Protein AF-A0A1M7NRG1-F1 (afdb_monomer)

Radius of gyration: 15.25 Å; Cα contacts (8 Å, |Δi|>4): 86; chains: 1; bounding box: 36×25×45 Å

Secondary structure (DSSP, 8-state):
-HHHHHHHHHHHHHHHHHHHHH-TTS-HHHHHHHHHHHHHHHHHHHHHHHS-S-HHHHHHHHHHHHHHHHHHHHHHHT--S-STT-HHHHHHHHHHHHHHHHHHHHHHHHHH-

Foldseek 3Di:
DLVVLVVVLVVVLVVLVVVCVVDPLQDPQLSVQLSVLSVLLSVLLNVLVVDPFDPVLSVVLNVVSVVLSVVLNVLSSPFDPDPPPTPSVVVSVVSSVVSVVSSVVSNVVRVVD

Sequence (113 aa):
MKNLTLVIGGIVLLLNLVIGLIFSSYKPFNVGLNSGVIIVNTLMLYILGASQIKDGFKISLSFLFLIAAVIEFILAFFVPDTWENNVALTMLILLFAGQVILYVIVYFVSKIS

pLDDT: mean 93.41, std 5.68, range [60.81, 97.94]

Mean predicted aligned error: 3.44 Å

Organism: Xylanibacter ruminicola (NCBI:txid839)

Solvent-accessible surface area (backbone atoms only — not comparable to full-atom values): 6138 Å² total; per-residue (Å²): 110,42,70,56,39,53,53,52,38,50,52,53,42,52,50,50,52,53,49,37,74,70,36,87,85,46,42,70,66,31,42,52,46,31,45,48,48,44,51,52,47,32,49,51,50,27,50,54,60,64,48,92,51,48,66,72,61,43,54,55,50,47,53,53,49,51,53,50,44,52,54,41,40,54,42,31,63,68,41,68,100,54,83,73,94,36,65,53,59,53,51,44,54,51,52,53,50,48,52,52,51,51,51,53,52,48,48,55,51,49,72,77,105

Nearest PDB structures (foldseek):
  3f29-assembly1_B  TM=4.891E-01  e=3.184E+00  Thioalkalivibrio nitratireducens
  3sxq-assembly1_A  TM=5.293E-01  e=5.386E+00  Thioalkalivibrio paradoxus
  2ot4-assembly1_A  TM=4.990E-01  e=4.022E+00  Thioalkalivibrio nitratireducens
  4yxd-assembly1_D  TM=3.809E-01  e=5.710E+00  Sus scrofa

Structure (mmCIF, N/CA/C/O backbone):
data_AF-A0A1M7NRG1-F1
#
_entry.id   AF-A0A1M7NRG1-F1
#
loop_
_atom_site.group_PDB
_atom_site.id
_atom_site.type_symbol
_atom_site.label_atom_id
_atom_site.label_alt_id
_atom_site.label_comp_id
_atom_site.label_asym_id
_atom_site.label_entity_id
_atom_site.label_seq_id
_atom_site.pdbx_PDB_ins_code
_atom_site.Cartn_x
_atom_site.Cartn_y
_atom_site.Cartn_z
_atom_site.occupancy
_atom_site.B_iso_or_equiv
_atom_site.auth_seq_id
_atom_site.auth_comp_id
_atom_site.auth_asym_id
_atom_site.auth_atom_id
_atom_site.pdbx_PDB_model_num
ATOM 1 N N . MET A 1 1 ? -15.484 -10.726 7.737 1.00 60.81 1 MET A N 1
ATOM 2 C CA . MET A 1 1 ? -14.767 -9.759 6.872 1.00 60.81 1 MET A CA 1
ATOM 3 C C . MET A 1 1 ? -13.270 -10.044 6.776 1.00 60.81 1 MET A C 1
ATOM 5 O O . MET A 1 1 ? -12.787 -10.156 5.665 1.00 60.81 1 MET A O 1
ATOM 9 N N . LYS A 1 2 ? -12.555 -10.255 7.893 1.00 67.62 2 LYS A N 1
ATOM 10 C CA . LYS A 1 2 ? -11.087 -10.445 7.936 1.00 67.62 2 LYS A CA 1
ATOM 11 C C . LYS A 1 2 ? -10.545 -11.474 6.918 1.00 67.62 2 LYS A C 1
ATOM 13 O O . LYS A 1 2 ? -9.732 -11.135 6.070 1.00 67.62 2 LYS A O 1
ATOM 18 N N . ASN A 1 3 ? -11.065 -12.704 6.931 1.00 79.12 3 ASN A N 1
ATOM 19 C CA . ASN A 1 3 ? -10.590 -13.763 6.026 1.00 79.12 3 ASN A CA 1
ATOM 20 C C . ASN A 1 3 ? -10.923 -13.488 4.550 1.00 79.12 3 ASN A C 1
ATOM 22 O O . ASN A 1 3 ? -10.149 -13.845 3.672 1.00 79.12 3 ASN A O 1
ATOM 26 N N . LEU A 1 4 ? -12.048 -12.816 4.279 1.00 88.88 4 LEU A N 1
ATOM 27 C CA . LEU A 1 4 ? -12.446 -12.449 2.920 1.00 88.88 4 LEU A CA 1
ATOM 28 C C . LEU A 1 4 ? -11.469 -11.433 2.314 1.00 88.88 4 LEU A C 1
ATOM 30 O O . LEU A 1 4 ? -11.114 -11.566 1.149 1.00 88.88 4 LEU A O 1
ATOM 34 N N . THR A 1 5 ? -10.984 -10.472 3.109 1.00 92.38 5 THR A N 1
ATOM 35 C CA . THR A 1 5 ? -9.973 -9.498 2.669 1.00 92.38 5 THR A CA 1
ATOM 36 C C . THR A 1 5 ? -8.698 -10.189 2.189 1.00 92.38 5 THR A C 1
ATOM 38 O O . THR A 1 5 ? -8.190 -9.845 1.128 1.00 92.38 5 THR A O 1
ATOM 41 N N . LEU A 1 6 ? -8.212 -11.197 2.923 1.00 93.88 6 LEU A N 1
ATOM 42 C CA . LEU A 1 6 ? -7.020 -11.956 2.526 1.00 93.88 6 LEU A CA 1
ATOM 43 C C . LEU A 1 6 ? -7.248 -12.757 1.242 1.00 93.88 6 LEU A C 1
ATOM 45 O O . LEU A 1 6 ? -6.375 -12.781 0.380 1.00 93.88 6 LEU A O 1
ATOM 49 N N . VAL A 1 7 ? -8.421 -13.379 1.093 1.00 95.56 7 VAL A N 1
ATOM 50 C CA . VAL A 1 7 ? -8.777 -14.115 -0.131 1.00 95.56 7 VAL A CA 1
ATOM 51 C C . VAL A 1 7 ? -8.820 -13.173 -1.335 1.00 95.56 7 VAL A C 1
ATOM 53 O O . VAL A 1 7 ? -8.204 -13.469 -2.355 1.00 95.56 7 VAL A O 1
ATOM 56 N N . ILE A 1 8 ? -9.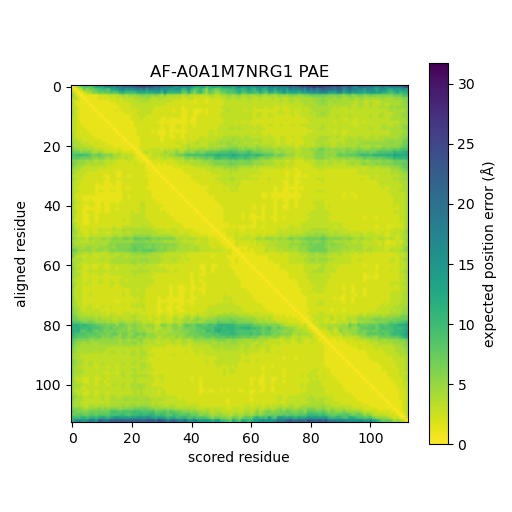487 -12.021 -1.212 1.00 94.31 8 ILE A N 1
ATOM 57 C CA . ILE A 1 8 ? -9.558 -11.017 -2.284 1.00 94.31 8 ILE A CA 1
ATOM 58 C C . ILE A 1 8 ? -8.159 -10.501 -2.625 1.00 94.31 8 ILE A C 1
ATOM 60 O O . ILE A 1 8 ? -7.793 -10.485 -3.796 1.00 94.31 8 ILE A O 1
ATOM 64 N N . GLY A 1 9 ? -7.356 -10.136 -1.624 1.00 95.19 9 GLY A N 1
ATOM 65 C CA . GLY A 1 9 ? -5.985 -9.676 -1.843 1.00 95.19 9 GLY A CA 1
ATOM 66 C C . GLY A 1 9 ? -5.110 -10.730 -2.523 1.00 95.19 9 GLY A C 1
ATOM 67 O O . GLY A 1 9 ? -4.365 -10.403 -3.442 1.00 95.19 9 GLY A O 1
ATOM 68 N N . GLY A 1 10 ? -5.259 -12.004 -2.150 1.00 96.69 10 GLY A N 1
ATOM 69 C CA . GLY A 1 10 ? -4.588 -13.123 -2.814 1.00 96.69 10 GLY A CA 1
ATOM 70 C C . GLY A 1 10 ? -4.996 -13.274 -4.281 1.00 96.69 10 GLY A C 1
ATOM 71 O O . GLY A 1 10 ? -4.133 -13.429 -5.140 1.00 96.69 10 GLY A O 1
ATOM 72 N N . ILE A 1 11 ? -6.292 -13.162 -4.589 1.00 97.62 11 ILE A N 1
ATOM 73 C CA . ILE A 1 11 ? -6.790 -13.184 -5.974 1.00 97.62 11 ILE A CA 1
ATOM 74 C C . ILE A 1 11 ? -6.203 -12.013 -6.771 1.00 97.62 11 ILE A C 1
ATOM 76 O O . ILE A 1 11 ? -5.680 -12.226 -7.862 1.00 97.62 11 ILE A O 1
ATOM 80 N N . VAL A 1 12 ? -6.239 -10.792 -6.231 1.00 97.00 12 VAL A N 1
ATOM 81 C CA . VAL A 1 12 ? -5.697 -9.598 -6.903 1.00 97.00 12 VAL A CA 1
ATOM 82 C C . VAL A 1 12 ? -4.186 -9.721 -7.120 1.00 97.00 12 VAL A C 1
ATOM 84 O O . VAL A 1 12 ? -3.695 -9.369 -8.191 1.00 97.00 12 VAL A O 1
ATOM 87 N N . LEU A 1 13 ? -3.450 -10.279 -6.157 1.00 97.75 13 LEU A N 1
ATOM 88 C CA . LEU A 1 13 ? -2.016 -10.536 -6.286 1.00 97.75 13 LEU A CA 1
ATOM 89 C C . LEU A 1 13 ? -1.719 -11.545 -7.401 1.00 97.75 13 LEU A C 1
ATOM 91 O O . LEU A 1 13 ? -0.851 -11.296 -8.235 1.00 97.75 13 LEU A O 1
ATOM 95 N N . LEU A 1 14 ? -2.458 -12.656 -7.456 1.00 97.62 14 LEU A N 1
ATOM 96 C CA . LEU A 1 14 ? -2.311 -13.643 -8.528 1.00 97.62 14 LEU A CA 1
ATOM 97 C C . LEU A 1 14 ? -2.618 -13.032 -9.897 1.00 97.62 14 LEU A C 1
ATOM 99 O O . LEU A 1 14 ? -1.859 -13.245 -10.840 1.00 97.62 14 LEU A O 1
ATOM 103 N N . LEU A 1 15 ? -3.681 -12.230 -10.002 1.00 97.06 15 LEU A N 1
ATOM 104 C CA . LEU A 1 15 ? -4.008 -11.510 -11.232 1.00 97.06 15 LEU A CA 1
ATOM 105 C C . LEU A 1 15 ? -2.881 -10.556 -11.641 1.00 97.06 15 LEU A C 1
ATOM 107 O O . LEU A 1 15 ? -2.510 -10.540 -12.810 1.00 97.06 15 LEU A O 1
ATOM 111 N N . ASN A 1 16 ? -2.293 -9.817 -10.696 1.00 97.12 16 ASN A N 1
ATOM 112 C CA . ASN A 1 16 ? -1.165 -8.926 -10.965 1.00 97.12 16 ASN A CA 1
ATOM 113 C C . ASN A 1 16 ? 0.042 -9.675 -11.549 1.00 97.12 16 ASN A C 1
ATOM 115 O O . ASN A 1 16 ? 0.634 -9.227 -12.529 1.00 97.12 16 ASN A O 1
ATOM 119 N N . LEU A 1 17 ? 0.373 -10.838 -10.983 1.00 96.62 17 LEU A N 1
ATOM 120 C CA . LEU A 1 17 ? 1.459 -11.680 -11.486 1.00 96.62 17 LEU A CA 1
ATOM 121 C C . LEU A 1 17 ? 1.156 -12.211 -12.892 1.00 96.62 17 LEU A C 1
ATOM 123 O O . LEU A 1 17 ? 2.009 -12.124 -13.770 1.00 96.62 17 LEU A O 1
ATOM 127 N N . VAL A 1 18 ? -0.064 -12.703 -13.132 1.00 97.06 18 VAL A N 1
ATOM 128 C CA . VAL A 1 18 ? -0.490 -13.175 -14.461 1.00 97.06 18 VAL A CA 1
ATOM 129 C C . VAL A 1 18 ? -0.432 -12.042 -15.490 1.00 97.06 18 VAL A C 1
ATOM 131 O O . VAL A 1 18 ? 0.091 -12.240 -16.583 1.00 97.06 18 VAL A O 1
ATOM 134 N N . ILE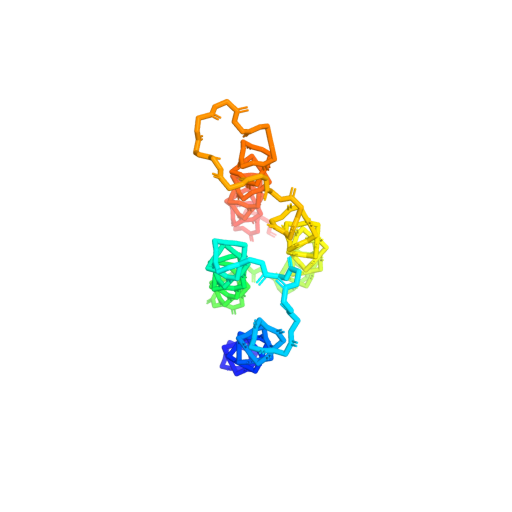 A 1 19 ? -0.894 -10.839 -15.140 1.00 94.69 19 ILE A N 1
ATOM 135 C CA . ILE A 1 19 ? -0.806 -9.651 -16.002 1.00 94.69 19 ILE A CA 1
ATOM 136 C C . ILE A 1 19 ? 0.663 -9.310 -16.299 1.00 94.69 19 ILE A C 1
ATOM 138 O O . ILE A 1 19 ? 1.000 -9.047 -17.452 1.00 94.69 19 ILE A O 1
ATOM 142 N N . GLY A 1 20 ? 1.552 -9.389 -15.305 1.00 94.56 20 GLY A N 1
ATOM 143 C CA . GLY A 1 20 ? 2.997 -9.209 -15.488 1.00 94.56 20 GLY A CA 1
ATOM 144 C C . GLY A 1 20 ? 3.644 -10.218 -16.440 1.00 94.56 20 GLY A C 1
ATOM 145 O O . GLY A 1 20 ? 4.593 -9.876 -17.137 1.00 94.56 20 GLY A O 1
ATOM 146 N N . LEU A 1 21 ? 3.116 -11.442 -16.520 1.00 92.81 21 LEU A N 1
ATOM 147 C CA . LEU A 1 21 ? 3.586 -12.456 -17.471 1.00 92.81 21 LEU A CA 1
ATOM 148 C C . LEU A 1 21 ? 3.057 -12.233 -18.897 1.00 92.81 21 LEU A C 1
ATOM 150 O O . LEU A 1 21 ? 3.692 -12.669 -19.855 1.00 92.81 21 LEU A O 1
ATOM 154 N N . ILE A 1 22 ? 1.902 -11.580 -19.045 1.00 95.56 22 ILE A N 1
ATOM 155 C CA . ILE A 1 22 ? 1.255 -11.342 -20.344 1.00 95.56 22 ILE A CA 1
ATOM 156 C C . ILE A 1 22 ? 1.801 -10.076 -21.021 1.00 95.56 22 ILE A C 1
ATOM 158 O O . ILE A 1 22 ? 2.008 -10.068 -22.235 1.00 95.56 22 ILE A O 1
ATOM 162 N N . PHE A 1 23 ? 2.024 -8.997 -20.265 1.00 90.44 23 PHE A N 1
ATOM 163 C CA . PHE A 1 23 ? 2.375 -7.688 -20.820 1.00 90.4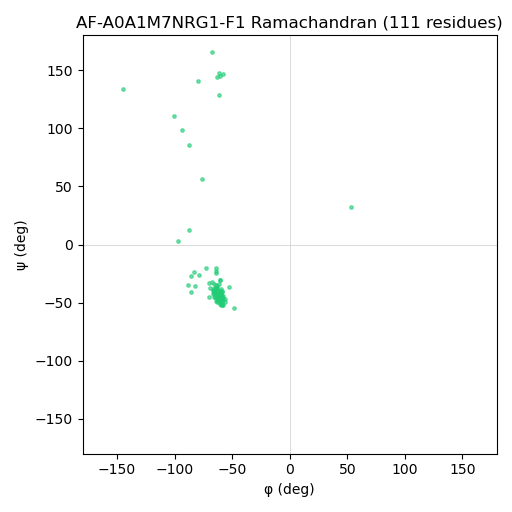4 23 PHE A CA 1
ATOM 164 C C . PHE A 1 23 ? 3.875 -7.403 -20.724 1.00 90.44 23 PHE A C 1
ATOM 166 O O . PHE A 1 23 ? 4.395 -7.098 -19.656 1.00 90.44 23 PHE A O 1
ATOM 173 N N . SER A 1 24 ? 4.565 -7.380 -21.866 1.00 86.00 24 SER A N 1
ATOM 174 C CA . SER A 1 24 ? 6.003 -7.071 -21.944 1.00 86.00 24 SER A CA 1
ATOM 175 C C . SER A 1 24 ? 6.370 -5.644 -21.518 1.00 86.00 24 SER A C 1
ATOM 177 O O . SER A 1 24 ? 7.506 -5.390 -21.123 1.00 86.00 24 SER A O 1
ATOM 179 N N . SER A 1 25 ? 5.421 -4.705 -21.578 1.00 86.31 25 SER A N 1
ATOM 180 C CA . SER A 1 25 ? 5.592 -3.341 -21.066 1.00 86.31 25 SER A CA 1
ATOM 181 C C . SER A 1 25 ? 5.586 -3.276 -19.540 1.00 86.31 25 SER A C 1
ATOM 183 O O . SER A 1 25 ? 6.092 -2.308 -18.967 1.00 86.31 25 SER A O 1
ATOM 185 N N . TYR A 1 26 ? 5.035 -4.294 -18.875 1.00 91.38 26 TYR A N 1
ATOM 186 C CA . TYR A 1 26 ? 4.941 -4.337 -17.430 1.00 91.38 26 TYR A CA 1
ATOM 187 C C . TYR A 1 26 ? 6.217 -4.940 -16.840 1.00 91.38 26 TYR A C 1
ATOM 189 O O . TYR A 1 26 ? 6.334 -6.143 -16.615 1.00 91.38 26 TYR A O 1
ATOM 197 N N . LYS A 1 27 ? 7.219 -4.078 -16.643 1.00 93.06 27 LYS A N 1
ATOM 198 C CA . LYS A 1 27 ? 8.563 -4.503 -16.243 1.00 93.06 27 LYS A CA 1
ATOM 199 C C . LYS A 1 27 ? 8.545 -5.297 -14.928 1.00 93.06 27 LYS A C 1
ATOM 201 O O . LYS A 1 27 ? 7.783 -4.943 -14.024 1.00 93.06 27 LYS A O 1
ATOM 206 N N . PRO A 1 28 ? 9.448 -6.282 -14.752 1.00 93.06 28 PRO A N 1
ATOM 207 C CA . PRO A 1 28 ? 9.530 -7.080 -13.526 1.00 93.06 28 PRO A CA 1
ATOM 208 C C . PRO A 1 28 ? 9.644 -6.245 -12.245 1.00 93.06 28 PRO A C 1
ATOM 210 O O . PRO A 1 28 ? 9.039 -6.588 -11.231 1.00 93.06 28 PRO A O 1
ATOM 213 N N . PHE A 1 29 ? 10.365 -5.121 -12.303 1.00 93.75 29 PHE A N 1
ATOM 214 C CA . PHE A 1 29 ? 10.463 -4.170 -11.200 1.00 93.75 29 PHE A CA 1
ATOM 215 C C . PHE A 1 29 ? 9.090 -3.635 -10.766 1.00 93.75 29 PHE A C 1
ATOM 217 O O . PHE A 1 29 ? 8.710 -3.754 -9.601 1.00 93.75 29 PHE A O 1
ATOM 224 N N . ASN A 1 30 ? 8.302 -3.125 -11.715 1.00 95.38 30 ASN A N 1
ATOM 225 C CA . ASN A 1 30 ? 6.951 -2.619 -11.478 1.00 95.38 30 ASN A CA 1
ATOM 226 C C . ASN A 1 30 ? 5.983 -3.734 -11.045 1.00 95.38 30 ASN A C 1
ATOM 228 O O . ASN A 1 30 ? 5.096 -3.488 -10.226 1.00 95.38 30 ASN A O 1
ATOM 232 N N . VAL A 1 31 ? 6.149 -4.962 -11.553 1.00 96.50 31 VAL A N 1
ATOM 233 C CA . VAL A 1 31 ? 5.379 -6.137 -11.101 1.00 96.50 31 VAL A CA 1
ATOM 234 C C . VAL A 1 31 ? 5.637 -6.407 -9.621 1.00 96.50 31 VAL A C 1
ATOM 236 O O . VAL A 1 31 ? 4.684 -6.573 -8.855 1.00 96.50 31 VAL A O 1
ATOM 239 N N . GLY A 1 32 ? 6.905 -6.403 -9.201 1.00 95.81 32 GLY A N 1
ATOM 240 C CA . GLY A 1 32 ? 7.294 -6.558 -7.799 1.00 95.81 32 GLY A CA 1
ATOM 241 C C . GLY A 1 32 ? 6.752 -5.435 -6.914 1.00 95.81 32 GLY A C 1
ATOM 242 O O . GLY A 1 32 ? 6.171 -5.704 -5.864 1.00 95.81 32 GLY A O 1
ATOM 243 N N . LEU A 1 33 ? 6.859 -4.186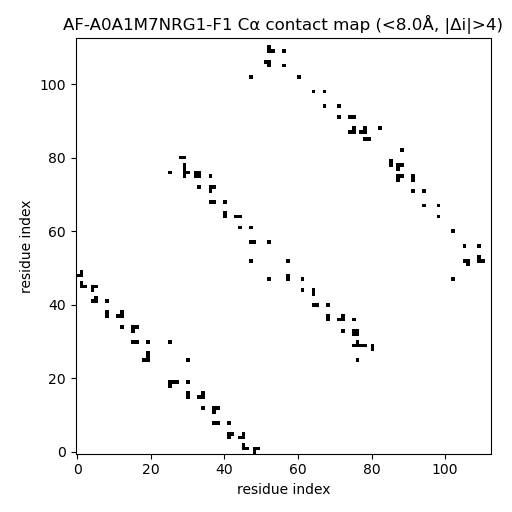 -7.370 1.00 95.88 33 LEU A N 1
ATOM 244 C CA . LEU A 1 33 ? 6.357 -3.010 -6.656 1.00 95.88 33 LEU A CA 1
ATOM 245 C C . LEU A 1 33 ? 4.846 -3.057 -6.430 1.00 95.88 33 LEU A C 1
ATOM 247 O O . LEU A 1 33 ? 4.393 -2.953 -5.293 1.00 9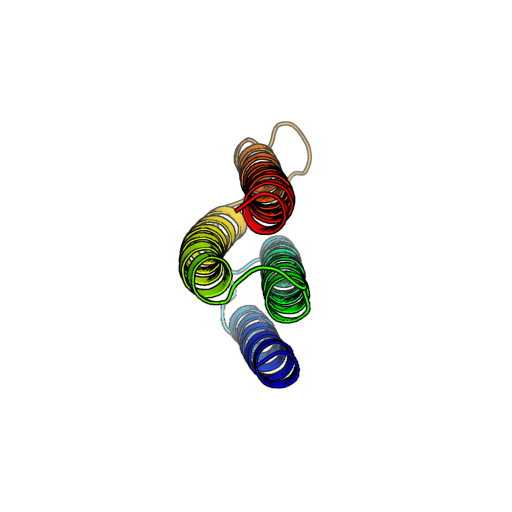5.88 33 LEU A O 1
ATOM 251 N N . ASN A 1 34 ? 4.068 -3.295 -7.483 1.00 97.12 34 ASN A N 1
ATOM 252 C CA . ASN A 1 34 ? 2.615 -3.441 -7.379 1.00 97.12 34 ASN A CA 1
ATOM 253 C C . ASN A 1 34 ? 2.207 -4.651 -6.543 1.00 97.12 34 ASN A C 1
ATOM 255 O O . ASN A 1 34 ? 1.228 -4.580 -5.806 1.00 97.12 34 ASN A O 1
ATOM 259 N N . SER A 1 35 ? 2.966 -5.747 -6.608 1.00 97.81 35 SER A N 1
ATOM 260 C CA . SER A 1 35 ? 2.752 -6.891 -5.717 1.00 97.81 35 SER A CA 1
ATOM 261 C C . SER A 1 35 ? 2.922 -6.475 -4.253 1.00 97.81 35 SER A C 1
ATOM 263 O O . SER A 1 35 ? 2.082 -6.806 -3.418 1.00 97.81 35 SER A O 1
ATOM 265 N N . GLY A 1 36 ? 3.953 -5.680 -3.951 1.00 97.31 36 GLY A N 1
ATOM 266 C CA . GLY A 1 36 ? 4.151 -5.059 -2.641 1.00 97.31 36 GLY A CA 1
ATOM 267 C C . GLY A 1 36 ? 2.985 -4.156 -2.230 1.00 97.31 36 GLY A C 1
ATOM 268 O O . GLY A 1 36 ? 2.445 -4.332 -1.140 1.00 97.31 36 GLY A O 1
ATOM 269 N N . VAL A 1 37 ? 2.540 -3.257 -3.115 1.00 97.38 37 VAL A N 1
ATOM 270 C CA . VAL A 1 37 ? 1.375 -2.379 -2.888 1.00 97.38 37 VAL A CA 1
ATOM 271 C C . VAL A 1 37 ? 0.124 -3.199 -2.559 1.00 97.38 37 VAL A C 1
ATOM 273 O O . VAL A 1 37 ? -0.557 -2.907 -1.575 1.00 97.38 37 VAL A O 1
ATOM 276 N N . ILE A 1 38 ? -0.163 -4.260 -3.322 1.00 97.94 38 ILE A N 1
ATOM 277 C CA . ILE A 1 38 ? -1.313 -5.145 -3.082 1.00 97.94 38 ILE A CA 1
ATOM 278 C C . ILE A 1 38 ? -1.211 -5.805 -1.706 1.00 97.94 38 ILE A C 1
ATOM 280 O O . ILE A 1 38 ? -2.186 -5.794 -0.950 1.00 97.94 38 ILE A O 1
ATOM 284 N N . ILE A 1 39 ? -0.048 -6.367 -1.365 1.00 97.81 39 ILE A N 1
ATOM 285 C CA . ILE A 1 39 ? 0.170 -7.038 -0.077 1.00 97.81 39 ILE A CA 1
ATOM 286 C C . ILE A 1 39 ? -0.035 -6.052 1.073 1.00 97.81 39 ILE A C 1
ATOM 288 O O . ILE A 1 39 ? -0.811 -6.328 1.987 1.00 97.81 39 ILE A O 1
ATOM 292 N N . VAL A 1 40 ? 0.611 -4.889 1.012 1.00 96.88 40 VAL A N 1
ATOM 293 C CA . VAL A 1 40 ? 0.558 -3.871 2.065 1.00 96.88 40 VAL A CA 1
ATOM 294 C C . VAL A 1 40 ? -0.871 -3.369 2.280 1.00 96.88 40 VAL A C 1
ATOM 296 O O . VAL A 1 40 ? -1.359 -3.385 3.412 1.00 96.88 40 VAL A O 1
ATOM 299 N N . ASN A 1 41 ? -1.588 -3.014 1.212 1.00 97.25 41 ASN A N 1
ATOM 300 C CA . ASN A 1 41 ? -2.970 -2.541 1.317 1.00 97.25 41 ASN A CA 1
ATOM 301 C C . ASN A 1 41 ? -3.929 -3.635 1.804 1.00 97.25 41 ASN A C 1
ATOM 303 O O . ASN A 1 41 ? -4.811 -3.373 2.625 1.00 97.25 41 ASN A O 1
ATOM 307 N N . THR A 1 42 ? -3.732 -4.880 1.363 1.00 96.69 42 THR A N 1
ATOM 308 C CA . THR A 1 42 ? -4.508 -6.028 1.857 1.00 96.69 42 THR A CA 1
ATOM 309 C C . THR A 1 42 ? -4.306 -6.215 3.358 1.00 96.69 42 THR A C 1
ATOM 311 O O . THR A 1 42 ? -5.277 -6.410 4.092 1.00 96.69 42 THR A O 1
ATOM 314 N N . LEU A 1 43 ? -3.061 -6.124 3.834 1.00 95.75 43 LEU A N 1
ATOM 315 C CA . LEU A 1 43 ? -2.741 -6.230 5.256 1.00 95.75 43 LEU A CA 1
ATOM 316 C C . LEU A 1 43 ? -3.328 -5.065 6.056 1.00 95.75 43 LEU A C 1
ATOM 318 O O . LEU A 1 43 ? -3.898 -5.300 7.118 1.00 95.75 43 LEU A O 1
ATOM 322 N N . MET A 1 44 ? -3.272 -3.836 5.543 1.00 95.81 44 MET A N 1
ATOM 323 C CA . MET A 1 44 ? -3.891 -2.667 6.182 1.00 95.81 44 MET A CA 1
ATOM 324 C C . MET A 1 44 ? -5.405 -2.835 6.333 1.00 95.81 44 MET A C 1
ATOM 326 O O . MET A 1 44 ? -5.945 -2.650 7.426 1.00 95.81 44 MET A O 1
ATOM 330 N N . LEU A 1 45 ? -6.094 -3.269 5.274 1.00 95.81 45 LEU A N 1
ATOM 331 C CA . LEU A 1 45 ? -7.527 -3.572 5.323 1.00 95.81 45 LEU A CA 1
ATOM 332 C C . LEU A 1 45 ? -7.839 -4.745 6.263 1.00 95.81 45 LEU A C 1
ATOM 334 O O . LEU A 1 45 ? -8.850 -4.722 6.970 1.00 95.81 45 LEU A O 1
ATOM 338 N N . TYR A 1 46 ? -6.975 -5.761 6.309 1.00 95.44 46 TYR A N 1
ATOM 339 C CA . TYR A 1 46 ? -7.114 -6.879 7.238 1.00 95.44 46 TYR A CA 1
ATOM 340 C C . TYR A 1 46 ? -6.987 -6.418 8.693 1.00 95.44 46 TYR A C 1
ATOM 342 O O . TYR A 1 46 ? -7.854 -6.739 9.506 1.00 95.44 46 TYR A O 1
ATOM 350 N N . ILE A 1 47 ? -5.953 -5.634 9.017 1.00 94.75 47 ILE A N 1
ATOM 351 C CA . ILE A 1 47 ? -5.718 -5.062 10.350 1.00 94.75 47 ILE A CA 1
ATOM 352 C C . ILE A 1 47 ? -6.902 -4.182 10.757 1.00 94.75 47 ILE A C 1
ATOM 354 O O . ILE A 1 47 ? -7.439 -4.343 11.854 1.00 94.75 47 ILE A O 1
ATOM 358 N N . LEU A 1 48 ? -7.376 -3.317 9.858 1.00 94.88 48 LEU A N 1
ATOM 359 C CA . LEU A 1 48 ? -8.550 -2.481 10.089 1.00 94.88 48 LEU A CA 1
ATOM 360 C C . LEU A 1 48 ? -9.796 -3.319 10.394 1.00 94.88 48 LEU A C 1
ATOM 362 O O . LEU A 1 48 ? -10.454 -3.102 11.415 1.00 94.88 48 LEU A O 1
ATOM 366 N N . GLY A 1 49 ? -10.085 -4.323 9.566 1.00 92.31 49 GLY A N 1
ATOM 367 C CA . GLY A 1 49 ? -11.183 -5.259 9.802 1.00 92.31 49 GLY A CA 1
ATOM 368 C C . GLY A 1 49 ? -10.995 -6.099 11.070 1.00 92.31 49 GLY A C 1
ATOM 369 O O . GLY A 1 49 ? -11.976 -6.569 11.653 1.00 92.31 49 GLY A O 1
ATOM 370 N N . ALA A 1 50 ? -9.751 -6.292 11.514 1.00 92.12 50 ALA A N 1
ATOM 371 C CA . ALA A 1 50 ? -9.410 -7.031 12.718 1.00 92.12 50 ALA A CA 1
ATOM 372 C C . ALA A 1 50 ? -9.498 -6.220 14.012 1.00 92.12 50 ALA A C 1
ATOM 374 O O . ALA A 1 50 ? -9.686 -6.831 15.068 1.00 92.12 50 ALA A O 1
ATOM 375 N N . SER A 1 51 ? -9.391 -4.897 13.911 1.00 92.56 51 SER A N 1
ATOM 376 C CA . SER A 1 51 ? -9.345 -3.952 15.025 1.00 92.56 51 SER A CA 1
ATOM 377 C C . SER A 1 51 ? -10.658 -3.860 15.821 1.00 92.56 51 SER A C 1
ATOM 379 O O . SER A 1 51 ? -11.726 -4.287 15.373 1.00 92.56 51 SER A O 1
ATOM 381 N N . GLN A 1 52 ? -10.582 -3.244 17.004 1.00 91.00 52 GLN A N 1
ATOM 382 C CA . GLN A 1 52 ? -11.733 -2.930 17.868 1.00 91.00 52 GLN A CA 1
ATOM 383 C C . GLN A 1 52 ? -12.388 -1.573 17.531 1.00 91.00 52 GLN A C 1
ATOM 385 O O . GLN A 1 52 ? -13.192 -1.063 18.303 1.00 91.00 52 GLN A O 1
ATOM 390 N N . ILE A 1 53 ? -12.046 -0.974 16.383 1.00 93.50 53 ILE A N 1
ATOM 391 C CA . ILE A 1 53 ? -12.652 0.279 15.906 1.00 93.50 53 ILE A CA 1
ATOM 392 C C . ILE A 1 53 ? -14.154 0.058 15.652 1.00 93.50 53 ILE A C 1
ATOM 394 O O . ILE A 1 53 ? -14.551 -1.018 15.196 1.00 93.50 53 ILE A O 1
ATOM 398 N N . LYS A 1 54 ? -14.996 1.061 15.923 1.00 92.62 54 LYS A N 1
ATOM 399 C CA . LYS A 1 54 ? -16.442 0.997 15.643 1.00 92.62 54 LYS A CA 1
ATOM 400 C C . LYS A 1 54 ? -16.703 0.795 14.149 1.00 92.62 54 LYS A C 1
ATOM 402 O O . LYS A 1 54 ? -16.004 1.355 13.302 1.00 92.62 54 LYS A O 1
ATOM 407 N N . ASP A 1 55 ? -17.746 0.042 13.816 1.00 89.88 55 ASP A N 1
ATOM 408 C CA . ASP A 1 55 ? -17.986 -0.405 12.438 1.00 89.88 55 ASP A CA 1
ATOM 409 C C . ASP A 1 55 ? -18.195 0.744 11.440 1.00 89.88 55 ASP A C 1
ATOM 411 O O . ASP A 1 55 ? -17.697 0.672 10.318 1.00 89.88 55 ASP A O 1
ATOM 415 N N . GLY A 1 56 ? -18.820 1.852 11.859 1.00 90.12 56 GLY A N 1
ATOM 416 C CA . GLY A 1 56 ? -18.962 3.045 11.014 1.00 90.12 56 GLY A CA 1
ATOM 417 C C . GLY A 1 56 ? -17.615 3.643 10.585 1.00 90.12 56 GLY A C 1
ATOM 418 O O . GLY A 1 56 ? -17.412 3.943 9.412 1.00 90.12 56 GLY A O 1
ATOM 419 N N . PHE A 1 57 ? -16.653 3.738 11.508 1.00 92.12 57 PHE A N 1
ATOM 420 C CA . PHE A 1 57 ? -15.299 4.198 11.190 1.00 92.12 57 PHE A CA 1
ATOM 421 C C . PHE A 1 57 ? -14.537 3.187 10.327 1.00 92.12 57 PHE A C 1
ATOM 423 O O . PHE A 1 57 ? -13.817 3.588 9.412 1.00 92.12 57 PHE A O 1
ATOM 430 N N . LYS A 1 58 ? -14.718 1.880 10.570 1.00 93.56 58 LYS A N 1
ATOM 431 C CA . LYS A 1 58 ? -14.098 0.824 9.755 1.00 93.56 58 LYS A CA 1
ATOM 432 C C . LYS A 1 58 ? -14.534 0.891 8.298 1.00 93.56 58 LYS A C 1
ATOM 434 O O . LYS A 1 58 ? -13.678 0.789 7.423 1.00 93.56 58 LYS A O 1
ATOM 439 N N . ILE A 1 59 ? -15.830 1.054 8.031 1.00 93.12 59 ILE A N 1
ATOM 440 C CA . ILE A 1 59 ? -16.356 1.115 6.659 1.00 93.12 59 ILE A CA 1
ATOM 441 C C . ILE A 1 59 ? -15.782 2.336 5.933 1.00 93.12 59 ILE A C 1
ATOM 443 O O . ILE A 1 59 ? -15.215 2.187 4.850 1.00 93.12 59 ILE A O 1
ATOM 447 N N . SER A 1 60 ? -15.842 3.515 6.556 1.00 94.50 60 SER A N 1
ATOM 448 C CA . SER A 1 60 ? -15.310 4.754 5.974 1.00 94.50 60 SER A CA 1
ATOM 449 C C . SER A 1 60 ? -13.814 4.660 5.681 1.00 94.50 60 SER A C 1
ATOM 451 O O . SER A 1 60 ? -13.370 4.997 4.584 1.00 94.50 60 SER A O 1
ATOM 453 N N . LEU A 1 61 ? -13.027 4.153 6.634 1.00 95.31 61 LEU A N 1
ATOM 454 C CA . LEU A 1 61 ? -11.583 4.036 6.457 1.00 95.31 61 LEU A CA 1
ATOM 455 C C . LEU A 1 61 ? -11.215 2.949 5.434 1.00 95.31 61 LEU A C 1
ATOM 457 O O . LEU A 1 61 ? -10.275 3.137 4.669 1.00 95.31 61 LEU A O 1
ATOM 461 N N . SER A 1 62 ? -11.994 1.865 5.341 1.00 94.94 62 SER A N 1
ATOM 462 C CA . SER A 1 62 ? -11.801 0.837 4.306 1.00 94.94 62 SER A CA 1
ATOM 463 C C . SER A 1 62 ? -11.990 1.411 2.903 1.00 94.94 62 SER A C 1
ATOM 465 O O . SER A 1 62 ? -11.228 1.083 1.997 1.00 94.94 62 SER A O 1
ATOM 467 N N . PHE A 1 63 ? -12.975 2.294 2.721 1.00 95.31 63 PHE A N 1
ATOM 468 C CA . PHE A 1 63 ? -13.205 2.961 1.442 1.00 95.31 63 PHE A CA 1
ATOM 469 C C . PHE A 1 63 ? -12.057 3.912 1.077 1.00 95.31 63 PHE A C 1
ATOM 471 O O . PHE A 1 63 ? -11.574 3.891 -0.054 1.00 95.31 63 PHE A O 1
ATOM 478 N N . LEU A 1 64 ? -11.556 4.688 2.044 1.00 96.38 64 LEU A N 1
ATOM 479 C CA . LEU A 1 64 ? -10.386 5.549 1.837 1.00 96.38 64 LEU A CA 1
ATOM 480 C C . LEU A 1 64 ? -9.129 4.742 1.491 1.00 96.38 64 LEU A C 1
ATOM 482 O O . LEU A 1 64 ? -8.391 5.116 0.581 1.00 96.38 64 LEU A O 1
ATOM 486 N N . PHE A 1 65 ? -8.903 3.620 2.177 1.00 95.88 65 PHE A N 1
ATOM 487 C CA . PHE A 1 65 ? -7.770 2.736 1.901 1.00 95.88 65 PHE A CA 1
ATOM 488 C C . PHE A 1 65 ? -7.876 2.099 0.522 1.00 95.88 65 PHE A C 1
ATOM 490 O O . PHE A 1 65 ? -6.871 2.009 -0.168 1.00 95.88 65 PHE A O 1
ATOM 497 N N . LEU A 1 66 ? -9.081 1.735 0.078 1.00 95.19 66 LEU A N 1
ATOM 498 C CA . LEU A 1 66 ? -9.295 1.233 -1.276 1.00 95.19 66 LEU A CA 1
ATOM 499 C C . LEU A 1 66 ? -8.933 2.279 -2.342 1.00 95.19 66 LEU A C 1
ATOM 501 O O . LEU A 1 66 ? -8.248 1.948 -3.305 1.00 95.19 66 LEU A O 1
ATOM 505 N N . ILE A 1 67 ? -9.354 3.538 -2.170 1.00 96.69 67 ILE A N 1
ATOM 506 C CA . ILE A 1 67 ? -9.002 4.625 -3.102 1.00 96.69 67 ILE A CA 1
ATOM 507 C C . ILE A 1 67 ? -7.484 4.824 -3.136 1.00 96.69 67 ILE A C 1
ATOM 509 O O . ILE A 1 67 ? -6.894 4.886 -4.214 1.00 96.69 67 ILE A O 1
ATOM 513 N N . ALA A 1 68 ? -6.850 4.889 -1.965 1.00 96.50 68 ALA A N 1
ATOM 514 C CA . ALA A 1 68 ? -5.403 5.018 -1.862 1.00 96.50 68 ALA A CA 1
ATOM 515 C C . ALA A 1 68 ? -4.676 3.829 -2.514 1.00 96.50 68 ALA A C 1
ATOM 517 O O . ALA A 1 68 ? -3.763 4.058 -3.297 1.00 96.50 68 ALA A O 1
ATOM 518 N N . ALA A 1 69 ? -5.141 2.592 -2.311 1.00 96.25 69 ALA A N 1
ATOM 519 C CA . ALA A 1 69 ? -4.576 1.397 -2.939 1.00 96.25 69 ALA A CA 1
ATOM 520 C C . ALA A 1 69 ? -4.610 1.468 -4.474 1.00 96.25 69 ALA A C 1
ATOM 522 O O . ALA A 1 69 ? -3.649 1.081 -5.135 1.00 96.25 69 ALA A O 1
ATOM 523 N N . VAL A 1 70 ? -5.701 1.982 -5.054 1.00 96.38 70 VAL A N 1
ATOM 524 C CA . VAL A 1 70 ? -5.812 2.176 -6.509 1.00 96.38 70 VAL A CA 1
ATOM 525 C C . VAL A 1 70 ? -4.820 3.234 -6.993 1.00 96.38 70 VAL A C 1
ATOM 527 O O . VAL A 1 70 ? -4.136 3.014 -7.991 1.00 96.38 70 VAL A O 1
ATOM 530 N N . ILE A 1 71 ? -4.708 4.361 -6.286 1.00 96.94 71 ILE A N 1
ATOM 531 C CA . ILE A 1 71 ? -3.749 5.423 -6.625 1.00 96.94 71 ILE A CA 1
ATOM 532 C C . ILE A 1 71 ? -2.314 4.893 -6.532 1.00 96.94 71 ILE A C 1
ATOM 534 O O . ILE A 1 71 ? -1.527 5.099 -7.453 1.00 96.94 71 ILE A O 1
ATOM 538 N N . GLU A 1 72 ? -1.982 4.180 -5.459 1.00 97.31 72 GLU A N 1
ATOM 539 C CA . GLU A 1 72 ? -0.673 3.565 -5.262 1.00 97.31 72 GLU A CA 1
ATOM 540 C C . GLU A 1 72 ? -0.363 2.546 -6.359 1.00 97.31 72 GLU A C 1
ATOM 542 O O . GLU A 1 72 ? 0.726 2.568 -6.921 1.00 97.31 72 GLU A O 1
AT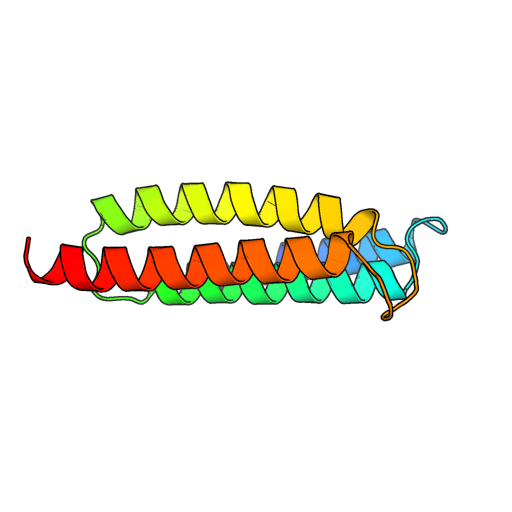OM 547 N N . PHE A 1 73 ? -1.323 1.705 -6.745 1.00 95.88 73 PHE A N 1
ATOM 548 C CA . PHE A 1 73 ? -1.125 0.742 -7.828 1.00 95.88 73 PHE A CA 1
ATOM 549 C C . PHE A 1 73 ? -0.845 1.432 -9.173 1.00 95.88 73 PHE A C 1
ATOM 551 O O . PHE A 1 73 ? 0.043 1.024 -9.923 1.00 95.88 73 PHE A O 1
ATOM 558 N N . ILE A 1 74 ? -1.577 2.507 -9.482 1.00 95.06 74 ILE A N 1
ATOM 559 C CA . ILE A 1 74 ? -1.348 3.298 -10.699 1.00 95.06 74 ILE A CA 1
ATOM 560 C C . ILE A 1 74 ? 0.034 3.954 -10.648 1.00 95.06 74 ILE A C 1
ATOM 562 O O . ILE A 1 74 ? 0.779 3.883 -11.622 1.00 95.06 74 ILE A O 1
ATOM 566 N N . LEU A 1 75 ? 0.404 4.563 -9.519 1.00 94.81 75 LEU A N 1
ATOM 567 C CA . LEU A 1 75 ? 1.717 5.184 -9.356 1.00 94.81 75 LEU A CA 1
ATOM 568 C C . LEU A 1 75 ? 2.835 4.157 -9.541 1.00 94.81 75 LEU A C 1
ATOM 570 O O . LEU A 1 75 ? 3.706 4.378 -10.377 1.00 94.81 75 LEU A O 1
ATOM 574 N N . ALA A 1 76 ? 2.774 3.028 -8.831 1.00 94.69 76 ALA A N 1
ATOM 575 C CA . ALA A 1 76 ? 3.751 1.941 -8.899 1.00 94.69 76 ALA A CA 1
ATOM 576 C C . ALA A 1 76 ? 3.869 1.323 -10.304 1.00 94.69 76 ALA A C 1
ATOM 578 O O . ALA A 1 76 ? 4.967 0.939 -10.718 1.00 94.69 76 ALA A O 1
ATOM 579 N N . PHE A 1 77 ? 2.791 1.318 -11.090 1.00 92.38 77 PHE A N 1
ATOM 580 C CA . PHE A 1 77 ? 2.838 0.916 -12.496 1.00 92.38 77 PHE A CA 1
ATOM 581 C C . PHE A 1 77 ? 3.718 1.836 -13.362 1.00 92.38 77 PHE A C 1
ATOM 583 O O . PHE A 1 77 ? 4.409 1.349 -14.254 1.00 92.38 77 PHE A O 1
ATOM 590 N N . PHE A 1 78 ? 3.746 3.144 -13.086 1.00 90.75 78 PHE A N 1
ATOM 591 C CA . PHE A 1 78 ? 4.518 4.133 -13.855 1.00 90.75 78 PHE A CA 1
ATOM 592 C C . PHE A 1 78 ? 5.888 4.478 -13.252 1.00 90.75 78 PHE A C 1
ATOM 594 O O . PHE A 1 78 ? 6.595 5.334 -13.787 1.00 90.75 78 PHE A O 1
ATOM 601 N N . VAL A 1 79 ? 6.286 3.827 -12.156 1.00 92.75 79 VAL A N 1
ATOM 602 C CA . VAL A 1 79 ? 7.587 4.056 -11.516 1.00 92.75 79 VAL A CA 1
ATOM 603 C C . VAL A 1 79 ? 8.733 3.699 -12.490 1.00 92.75 79 VAL A C 1
ATOM 605 O O . VAL A 1 79 ? 8.756 2.588 -13.024 1.00 92.75 79 VAL A O 1
ATOM 608 N N . PRO A 1 80 ? 9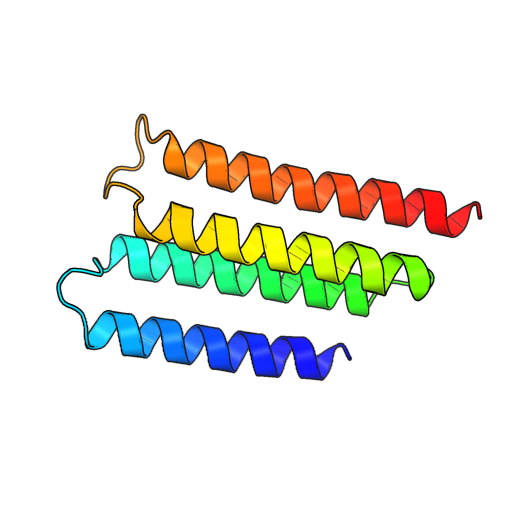.715 4.594 -12.712 1.00 90.44 80 PRO A N 1
ATOM 609 C CA . PRO A 1 80 ? 10.947 4.255 -13.424 1.00 90.44 80 PRO A CA 1
ATOM 610 C C . PRO A 1 80 ? 11.744 3.171 -12.691 1.00 90.44 80 PRO A C 1
ATOM 612 O O . PRO A 1 80 ? 11.760 3.148 -11.467 1.00 90.44 80 PRO A O 1
ATOM 615 N N . ASP A 1 81 ? 12.454 2.313 -13.425 1.00 88.19 81 ASP A N 1
ATOM 616 C CA . ASP A 1 81 ? 13.263 1.213 -12.867 1.00 88.19 81 ASP A CA 1
ATOM 617 C C . ASP A 1 81 ? 14.584 1.719 -12.251 1.00 88.19 81 ASP A C 1
ATOM 619 O O . ASP A 1 81 ? 15.686 1.388 -12.683 1.00 88.19 81 ASP A O 1
ATOM 623 N N . THR A 1 82 ? 14.459 2.643 -11.301 1.00 89.81 82 THR A N 1
ATOM 624 C CA . THR A 1 82 ? 15.542 3.293 -10.569 1.00 89.81 82 THR A CA 1
ATOM 625 C C . THR A 1 82 ? 15.088 3.545 -9.139 1.00 89.81 82 THR A C 1
ATOM 627 O O . THR A 1 82 ? 13.996 4.058 -8.897 1.00 89.81 82 THR A O 1
ATOM 630 N N . TRP A 1 83 ? 15.938 3.229 -8.169 1.00 86.31 83 TRP A N 1
ATOM 631 C CA . TRP A 1 83 ? 15.654 3.517 -6.760 1.00 86.31 83 TRP A CA 1
ATOM 632 C C . TRP A 1 83 ? 15.982 4.962 -6.384 1.00 86.31 83 TRP A C 1
ATOM 634 O O . TRP A 1 83 ? 15.284 5.582 -5.585 1.00 86.31 83 TRP A O 1
ATOM 644 N N . GLU A 1 84 ? 17.038 5.513 -6.977 1.00 90.81 84 GLU A N 1
ATOM 645 C CA . GLU A 1 84 ? 17.524 6.852 -6.665 1.00 90.81 84 GLU A CA 1
ATOM 646 C C . GLU A 1 84 ? 16.690 7.935 -7.356 1.00 90.81 84 GLU A C 1
ATOM 648 O O . GLU A 1 84 ? 16.297 7.793 -8.516 1.00 90.81 84 GLU A O 1
ATOM 653 N N . ASN A 1 85 ? 16.441 9.036 -6.635 1.00 90.94 85 ASN A N 1
ATOM 654 C CA . ASN A 1 85 ? 15.730 10.227 -7.124 1.00 90.94 85 ASN A CA 1
ATOM 655 C C . ASN A 1 85 ? 14.352 9.931 -7.745 1.00 90.94 85 ASN A C 1
ATOM 657 O O . ASN A 1 85 ? 13.896 10.621 -8.657 1.00 90.94 85 ASN A O 1
ATOM 661 N N . ASN A 1 86 ? 13.670 8.903 -7.237 1.00 93.19 86 ASN A N 1
ATOM 662 C CA . ASN A 1 86 ? 12.402 8.450 -7.780 1.00 93.19 86 ASN A CA 1
ATOM 663 C C . ASN A 1 86 ? 11.217 9.098 -7.056 1.00 93.19 86 ASN A C 1
ATOM 665 O O . ASN A 1 86 ? 10.776 8.653 -5.996 1.00 93.19 86 ASN A O 1
ATOM 669 N N . VAL A 1 87 ? 10.676 10.153 -7.663 1.00 92.06 87 VAL A N 1
ATOM 670 C CA . VAL A 1 87 ? 9.551 10.915 -7.103 1.00 92.06 87 VAL A CA 1
ATOM 671 C C . VAL A 1 87 ? 8.312 10.037 -6.902 1.00 92.06 87 VAL A C 1
ATOM 673 O O . VAL A 1 87 ? 7.630 10.175 -5.890 1.00 92.06 87 VAL A O 1
ATOM 676 N N . ALA A 1 88 ? 8.033 9.106 -7.818 1.00 92.19 88 ALA A N 1
ATOM 677 C CA . ALA A 1 88 ? 6.873 8.226 -7.711 1.00 92.19 88 ALA A CA 1
ATOM 678 C C . ALA A 1 88 ? 6.997 7.257 -6.521 1.00 92.19 88 ALA A C 1
ATOM 680 O O . ALA A 1 88 ? 6.027 7.087 -5.784 1.00 92.19 88 ALA A O 1
ATOM 681 N N . LEU A 1 89 ? 8.191 6.704 -6.260 1.00 93.25 89 LEU A N 1
ATOM 682 C CA . LEU A 1 89 ? 8.438 5.902 -5.052 1.00 93.25 89 LEU A CA 1
ATOM 683 C C . LEU A 1 89 ? 8.269 6.716 -3.771 1.00 93.25 89 LEU A C 1
ATOM 685 O O . LEU A 1 89 ? 7.640 6.246 -2.823 1.00 93.25 89 LEU A O 1
ATOM 689 N N . THR A 1 90 ? 8.767 7.951 -3.749 1.00 94.06 90 THR A N 1
ATOM 690 C CA . THR A 1 90 ? 8.566 8.852 -2.608 1.00 94.06 90 THR A CA 1
ATOM 691 C C . THR A 1 90 ? 7.078 9.109 -2.359 1.00 94.06 90 THR A C 1
ATOM 693 O O . THR A 1 90 ? 6.628 9.044 -1.217 1.00 94.06 90 THR A O 1
ATOM 696 N N . MET A 1 91 ? 6.288 9.332 -3.415 1.00 94.69 91 MET A N 1
ATOM 697 C CA . MET A 1 91 ? 4.836 9.516 -3.300 1.00 94.69 91 MET A CA 1
ATOM 698 C C . MET A 1 91 ? 4.124 8.264 -2.773 1.00 94.69 91 MET A C 1
ATOM 700 O O . MET A 1 91 ? 3.226 8.397 -1.944 1.00 94.69 91 MET A O 1
ATOM 704 N N . LEU A 1 92 ? 4.542 7.061 -3.184 1.00 95.19 92 LEU A N 1
ATOM 705 C CA . LEU A 1 92 ? 4.012 5.802 -2.643 1.00 95.19 92 LEU A CA 1
ATOM 706 C C . LEU A 1 92 ? 4.249 5.685 -1.137 1.00 95.19 92 LEU A C 1
ATOM 708 O O . LEU A 1 92 ? 3.330 5.366 -0.387 1.00 95.19 92 LEU A O 1
ATOM 712 N N . ILE A 1 93 ? 5.466 5.993 -0.686 1.00 94.88 93 ILE A N 1
ATOM 713 C CA . ILE A 1 93 ? 5.819 5.959 0.739 1.00 94.88 93 ILE A CA 1
ATOM 714 C C . ILE A 1 93 ? 4.971 6.963 1.528 1.00 94.88 93 ILE A C 1
ATOM 716 O O . ILE A 1 93 ? 4.483 6.640 2.611 1.00 94.88 93 ILE A O 1
ATOM 720 N N . LEU A 1 94 ? 4.771 8.170 0.990 1.00 96.38 94 LEU A N 1
ATOM 721 C CA . LEU A 1 94 ? 3.961 9.207 1.631 1.00 96.38 94 LEU A CA 1
ATOM 722 C C . LEU A 1 94 ? 2.479 8.823 1.722 1.00 96.38 94 LEU A C 1
ATOM 724 O O . LEU A 1 94 ? 1.864 9.051 2.765 1.00 96.38 94 LEU A O 1
ATOM 728 N N . LEU A 1 95 ? 1.911 8.227 0.670 1.00 96.19 95 LEU A N 1
ATOM 729 C CA . LEU A 1 95 ? 0.528 7.739 0.684 1.00 96.19 95 LEU A CA 1
ATOM 730 C C . LEU A 1 95 ? 0.342 6.639 1.729 1.00 96.19 95 LEU A C 1
ATOM 732 O O . LEU A 1 95 ? -0.544 6.759 2.581 1.00 96.19 95 LEU A O 1
ATOM 736 N N . PHE A 1 96 ? 1.243 5.656 1.750 1.00 95.62 96 PHE A N 1
ATOM 737 C CA . PHE A 1 96 ? 1.216 4.592 2.747 1.00 95.62 96 PHE A CA 1
ATOM 738 C C . PHE A 1 96 ? 1.349 5.142 4.176 1.00 95.62 96 PHE A C 1
ATOM 740 O O . PHE A 1 96 ? 0.569 4.791 5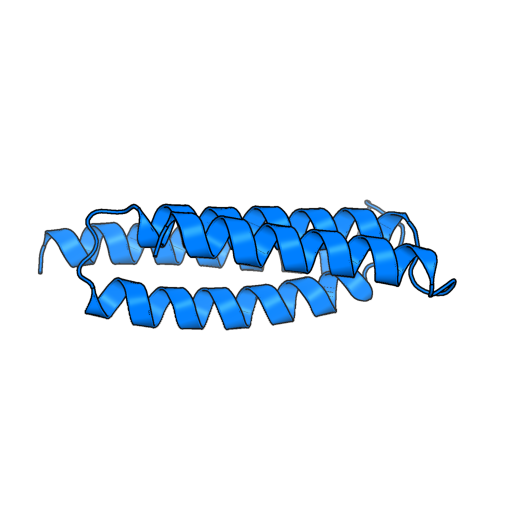.065 1.00 95.62 96 PHE A O 1
ATOM 747 N N . ALA A 1 97 ? 2.288 6.065 4.408 1.00 97.44 97 ALA A N 1
ATOM 748 C CA . ALA A 1 97 ? 2.434 6.729 5.701 1.00 97.44 97 ALA A CA 1
ATOM 749 C C . ALA A 1 97 ? 1.145 7.468 6.105 1.00 97.44 97 ALA A C 1
ATOM 751 O O . ALA A 1 97 ? 0.713 7.377 7.256 1.00 97.44 97 ALA A O 1
ATOM 752 N N . GLY A 1 98 ? 0.489 8.137 5.154 1.00 97.00 98 GLY A N 1
ATOM 753 C CA . GLY A 1 98 ? -0.811 8.772 5.353 1.00 97.00 98 GLY A CA 1
ATOM 754 C C . GLY A 1 98 ? -1.894 7.784 5.790 1.00 97.00 98 GLY A C 1
ATOM 755 O O . GLY A 1 98 ? -2.613 8.055 6.754 1.00 97.00 98 GLY A O 1
ATOM 756 N N . GLN A 1 99 ? -1.981 6.611 5.157 1.00 97.19 99 GLN A N 1
ATOM 757 C CA . GLN A 1 99 ? -2.916 5.558 5.569 1.00 97.19 99 GLN A CA 1
ATOM 758 C C . GLN A 1 99 ? -2.658 5.097 7.013 1.00 97.19 99 GLN A C 1
ATOM 760 O O . GLN A 1 99 ? -3.602 4.971 7.797 1.00 97.19 99 GLN A O 1
ATOM 765 N N . VAL A 1 100 ? -1.392 4.884 7.392 1.00 97.44 100 VAL A N 1
ATOM 766 C CA . VAL A 1 100 ? -1.011 4.492 8.762 1.00 97.44 100 VAL A CA 1
ATOM 767 C C . VAL A 1 100 ? -1.409 5.568 9.769 1.00 97.44 100 VAL A C 1
ATOM 769 O O . VAL A 1 100 ? -2.023 5.255 10.789 1.00 97.44 100 VAL A O 1
ATOM 772 N N . ILE A 1 101 ? -1.121 6.836 9.476 1.00 97.88 101 ILE A N 1
ATOM 773 C CA . ILE A 1 101 ? -1.494 7.962 10.340 1.00 97.88 101 ILE A CA 1
ATOM 774 C C . ILE A 1 101 ? -3.017 8.022 10.516 1.00 97.88 101 ILE A C 1
ATOM 776 O O . ILE A 1 101 ? -3.499 8.108 11.646 1.00 97.88 101 ILE A O 1
ATOM 780 N N . LEU A 1 102 ? -3.782 7.914 9.425 1.00 96.44 102 LEU A N 1
ATOM 781 C CA . LEU A 1 102 ? -5.246 7.908 9.477 1.00 96.44 102 LEU A CA 1
ATOM 782 C C . LEU A 1 102 ? -5.785 6.742 10.310 1.00 96.44 102 LEU A C 1
ATOM 784 O O . LEU A 1 102 ? -6.669 6.950 11.142 1.00 96.44 102 LEU A O 1
ATOM 788 N N . TYR A 1 103 ? -5.232 5.538 10.137 1.00 96.69 103 TYR A N 1
ATOM 789 C CA . TYR A 1 103 ? -5.586 4.382 10.960 1.00 96.69 103 TYR A CA 1
ATOM 790 C C . TYR A 1 103 ? -5.389 4.664 12.448 1.00 96.69 103 TYR A C 1
ATOM 792 O O . TYR A 1 103 ? -6.302 4.441 13.243 1.00 96.69 103 TYR A O 1
ATOM 800 N N . VAL A 1 104 ? -4.220 5.187 12.823 1.00 96.44 104 VAL A N 1
ATOM 801 C CA . VAL A 1 104 ? -3.883 5.477 14.220 1.00 96.44 104 VAL A CA 1
ATOM 802 C C . VAL A 1 104 ? -4.822 6.534 14.804 1.00 96.44 104 VAL A C 1
ATOM 804 O O . VAL A 1 104 ? -5.358 6.332 15.894 1.00 96.44 104 VAL A O 1
ATOM 807 N N . ILE A 1 105 ? -5.084 7.625 14.078 1.00 95.81 105 ILE A N 1
ATOM 808 C CA . ILE A 1 105 ? -6.006 8.683 14.522 1.00 95.81 105 ILE A CA 1
ATOM 809 C C . ILE A 1 105 ? -7.400 8.104 14.772 1.00 95.81 105 ILE A C 1
ATOM 811 O O . ILE A 1 105 ? -7.960 8.277 15.856 1.00 95.81 105 ILE A O 1
ATOM 815 N N . VAL A 1 106 ? -7.950 7.378 13.796 1.00 95.25 106 VAL A N 1
ATOM 816 C CA . VAL A 1 106 ? -9.289 6.785 13.901 1.00 95.25 106 VAL A CA 1
ATOM 817 C C . VAL A 1 106 ? -9.349 5.760 15.031 1.00 95.25 106 VAL A C 1
ATOM 819 O O . VAL A 1 106 ? -10.345 5.709 15.754 1.00 95.25 106 VAL A O 1
ATOM 822 N N . TYR A 1 107 ? -8.285 4.983 15.233 1.00 94.69 107 TYR A N 1
ATOM 823 C CA . TYR A 1 107 ? -8.189 4.033 16.336 1.00 94.69 107 TYR A CA 1
ATOM 824 C C . TYR A 1 107 ? -8.341 4.714 17.701 1.00 94.69 107 TYR A C 1
ATOM 826 O O . TYR A 1 107 ? -9.128 4.257 18.532 1.00 94.69 107 TYR A O 1
ATOM 834 N N . PHE A 1 108 ? -7.646 5.832 17.925 1.00 94.06 108 PHE A N 1
ATOM 835 C CA . PHE A 1 108 ? -7.760 6.585 19.175 1.00 94.06 108 PHE A CA 1
ATOM 836 C C . PHE A 1 108 ? -9.115 7.282 19.323 1.00 94.06 108 PHE A C 1
ATOM 838 O O . PHE A 1 108 ? -9.744 7.169 20.377 1.00 94.06 108 PHE A O 1
ATOM 845 N N . VAL A 1 109 ? -9.603 7.948 18.274 1.00 93.62 109 VAL A N 1
ATOM 846 C CA . VAL A 1 109 ? -10.898 8.652 18.298 1.00 93.62 109 VAL A CA 1
ATOM 847 C C . VAL A 1 109 ? -12.048 7.681 18.567 1.00 93.62 109 VAL A C 1
ATOM 849 O O . VAL A 1 109 ? -12.917 7.957 19.393 1.00 93.62 109 VAL A O 1
ATOM 852 N N . SER A 1 110 ? -12.020 6.503 17.942 1.00 91.50 110 SER A N 1
ATOM 853 C CA . SER A 1 110 ? -13.044 5.472 18.128 1.00 91.50 110 SER A CA 1
ATOM 854 C C . SER A 1 110 ? -13.106 4.912 19.551 1.00 91.50 110 SER A C 1
ATOM 856 O O . SER A 1 110 ? -14.114 4.291 19.884 1.00 91.50 110 SER A O 1
ATOM 858 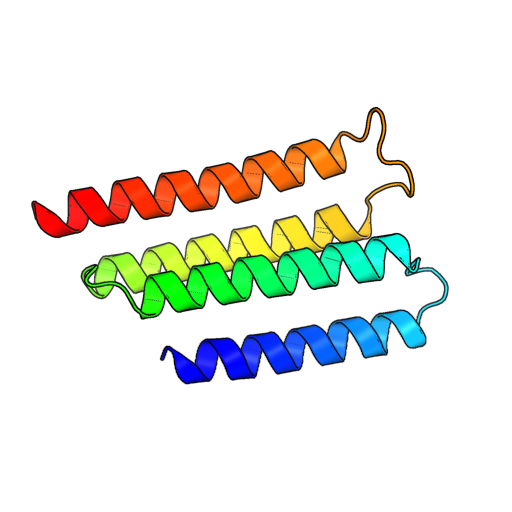N N . LYS A 1 111 ? -12.046 5.061 20.356 1.00 84.31 111 LYS A N 1
ATOM 859 C CA . LYS A 1 111 ? -12.001 4.592 21.748 1.00 84.31 111 LYS A CA 1
ATOM 860 C C . LYS A 1 111 ? -12.582 5.615 22.730 1.00 84.31 111 LYS A C 1
ATOM 862 O O . LYS A 1 111 ? -13.020 5.230 23.808 1.00 84.31 111 LYS A O 1
ATOM 867 N N . ILE A 1 112 ? -12.523 6.899 22.379 1.00 84.44 112 ILE A N 1
ATOM 868 C CA . ILE A 1 112 ? -12.997 8.010 23.218 1.00 84.44 112 ILE A CA 1
ATOM 869 C C . ILE A 1 112 ? -14.482 8.296 22.952 1.00 84.44 112 ILE A C 1
ATOM 871 O O . ILE A 1 112 ? -15.211 8.657 23.872 1.00 84.44 112 ILE A O 1
ATOM 875 N N . SER A 1 113 ? -14.918 8.135 21.698 1.00 67.81 113 SER A N 1
ATOM 876 C CA . SER A 1 113 ? -16.327 8.194 21.284 1.00 67.81 113 SER A CA 1
ATOM 877 C C . SER A 1 113 ? -17.130 7.037 21.857 1.00 67.81 113 SER A C 1
ATOM 879 O O . SER A 1 113 ? -18.371 7.194 21.868 1.00 67.81 113 SER A O 1
#